Protein AF-A0A9X8CRK2-F1 (afdb_monomer)

Foldseek 3Di:
DPLVVFKDFDPQWDWPDDDPFKTWIWGDDPFGIKIKIWGHPDVQEIEIDIGDPGQKDFGPMFGPGDYDYDDDDAWDWDCPNRGTMIHRPD

Mean predicted aligned error: 8.55 Å

Sequence (90 aa):
MNVNEIASLGSNVKPVIQNENCAVLMLNDATGEGVMTVYRVMPGVMICFSDMYMEQCASEFYLYSFVAYLYELESGADCSDGCCCFSDSG

Secondary structure (DSSP, 8-state):
--HHHHEEPPTTEEEEEE-SSEEEEEEEETTEEEEEEEEEEETTEEEEEEEE-SSEEEEEEEESSEEEE---SSEEEE-GGGEEEEEE--

pLDDT: mean 70.37, std 13.07, range [43.5, 88.06]

Solvent-accessible surface area (backbone atoms only — not comparable to full-atom values): 5013 Å² total; per-residue (Å²): 68,65,61,76,82,44,25,49,73,20,99,44,46,43,79,78,43,73,39,76,47,36,34,34,31,39,36,53,57,100,75,40,60,28,41,35,38,38,34,51,81,48,96,65,38,30,37,44,41,72,56,62,75,38,60,60,43,82,41,63,35,33,56,78,55,54,68,50,73,64,87,82,82,82,50,54,71,50,57,66,93,39,37,39,31,40,35,39,68,126

Radius of gyration: 12.02 Å; Cα contacts (8 Å, |Δi|>4): 209; chains: 1; bounding box: 30×26×26 Å

Structure (mmCIF, N/CA/C/O backbone):
data_AF-A0A9X8CRK2-F1
#
_entry.id   AF-A0A9X8CRK2-F1
#
loop_
_atom_site.group_PDB
_atom_site.id
_atom_site.type_symbol
_atom_site.label_atom_id
_atom_site.label_alt_id
_atom_site.label_comp_id
_atom_site.label_asym_id
_atom_site.label_entity_id
_atom_site.label_seq_id
_atom_site.pdbx_PDB_ins_code
_atom_site.Cartn_x
_atom_site.Cartn_y
_atom_site.Cartn_z
_atom_site.occupancy
_atom_site.B_iso_or_equiv
_atom_site.auth_seq_id
_atom_site.auth_comp_id
_atom_site.auth_asym_id
_atom_site.auth_atom_id
_atom_site.pdbx_PDB_model_num
ATOM 1 N N . MET A 1 1 ? -8.213 -3.008 11.355 1.00 78.25 1 MET A N 1
ATOM 2 C CA . MET A 1 1 ? -8.448 -2.826 9.925 1.00 78.25 1 MET A CA 1
ATOM 3 C C . MET A 1 1 ? -7.685 -3.915 9.223 1.00 78.25 1 MET A C 1
ATOM 5 O O . MET A 1 1 ? -6.473 -3.985 9.366 1.00 78.25 1 MET A O 1
ATOM 9 N N . ASN A 1 2 ? -8.403 -4.796 8.541 1.00 81.62 2 ASN A N 1
ATOM 10 C CA . ASN A 1 2 ? -7.788 -5.784 7.675 1.00 81.62 2 ASN A CA 1
ATOM 11 C C . ASN A 1 2 ? -7.632 -5.140 6.298 1.00 81.62 2 ASN A C 1
ATOM 13 O O . ASN A 1 2 ? -8.634 -4.818 5.659 1.00 81.62 2 ASN A O 1
ATOM 17 N N . VAL A 1 3 ? -6.393 -4.896 5.866 1.00 77.06 3 VAL A N 1
ATOM 18 C CA . VAL A 1 3 ? -6.156 -4.181 4.603 1.00 77.06 3 VAL A CA 1
ATOM 19 C C . VAL A 1 3 ? -6.683 -4.970 3.402 1.00 77.06 3 VAL A C 1
ATOM 21 O O . VAL A 1 3 ? -7.175 -4.370 2.457 1.00 77.06 3 VAL A O 1
ATOM 24 N N . ASN A 1 4 ? -6.712 -6.301 3.481 1.00 80.75 4 ASN A N 1
ATOM 25 C CA . ASN A 1 4 ? -7.221 -7.150 2.399 1.00 80.75 4 ASN A CA 1
ATOM 26 C C . ASN A 1 4 ? -8.747 -7.052 2.199 1.00 80.75 4 ASN A C 1
ATOM 28 O O . ASN A 1 4 ? -9.258 -7.472 1.166 1.00 80.75 4 ASN A O 1
ATOM 32 N N . GLU A 1 5 ? -9.492 -6.521 3.178 1.00 81.38 5 GLU A N 1
ATOM 33 C CA . GLU A 1 5 ? -10.944 -6.294 3.057 1.00 81.38 5 GLU A CA 1
ATOM 34 C C . GLU A 1 5 ? -11.275 -4.972 2.357 1.00 81.38 5 GLU A C 1
ATOM 36 O O . GLU A 1 5 ? -12.377 -4.791 1.845 1.00 81.38 5 GLU A O 1
ATOM 41 N N . ILE A 1 6 ? -10.330 -4.034 2.354 1.00 77.06 6 ILE A N 1
ATOM 42 C CA . ILE A 1 6 ? -10.513 -2.662 1.864 1.00 77.06 6 ILE A CA 1
ATOM 43 C C . ILE A 1 6 ? -9.676 -2.375 0.623 1.00 77.06 6 ILE A C 1
ATOM 45 O O . ILE A 1 6 ? -9.964 -1.404 -0.073 1.00 77.06 6 ILE A O 1
ATOM 49 N N . ALA A 1 7 ? -8.655 -3.190 0.364 1.00 79.12 7 ALA A N 1
ATOM 50 C CA . ALA A 1 7 ? -7.741 -3.029 -0.742 1.00 79.12 7 ALA A CA 1
ATOM 51 C C . ALA A 1 7 ? -7.144 -4.367 -1.205 1.00 79.12 7 ALA A C 1
ATOM 53 O O . ALA A 1 7 ? -6.975 -5.301 -0.423 1.00 79.12 7 ALA A O 1
ATOM 54 N N . SER A 1 8 ? -6.773 -4.435 -2.479 1.00 82.56 8 SER A N 1
ATOM 55 C CA . SER A 1 8 ? -5.830 -5.404 -3.016 1.00 82.56 8 SER A CA 1
ATOM 56 C C . SER A 1 8 ? -4.422 -4.839 -2.888 1.00 82.56 8 SER A C 1
ATOM 58 O O . SER A 1 8 ? -4.122 -3.765 -3.412 1.00 82.56 8 SER A O 1
ATOM 60 N N . LEU A 1 9 ? -3.560 -5.568 -2.187 1.00 80.38 9 LEU A N 1
ATOM 61 C CA . LEU A 1 9 ? -2.143 -5.250 -2.081 1.00 80.38 9 LEU A CA 1
ATOM 62 C C . LEU A 1 9 ? -1.409 -5.864 -3.274 1.00 80.38 9 LEU A C 1
ATOM 64 O O . LEU A 1 9 ? -1.471 -7.075 -3.491 1.00 80.38 9 LEU A O 1
ATOM 68 N N . GLY A 1 10 ? -0.732 -5.015 -4.036 1.00 76.44 10 GLY A N 1
ATOM 69 C CA . GLY A 1 10 ? 0.175 -5.417 -5.099 1.00 76.44 10 GLY A CA 1
ATOM 70 C C . GLY A 1 10 ? 1.385 -6.197 -4.600 1.00 76.44 10 GLY A C 1
ATOM 71 O O . GL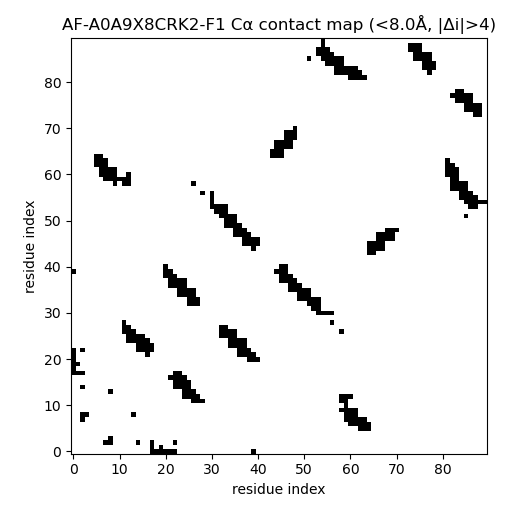Y A 1 10 ? 1.690 -6.213 -3.406 1.00 76.44 10 GLY A O 1
ATOM 72 N N . SER A 1 11 ? 2.133 -6.803 -5.523 1.00 79.56 11 SER A N 1
ATOM 73 C CA . SER A 1 11 ? 3.359 -7.544 -5.180 1.00 79.56 11 SER A CA 1
ATOM 74 C C . SER A 1 11 ? 4.444 -6.658 -4.537 1.00 79.56 11 SER A C 1
ATOM 76 O O . SER A 1 11 ? 5.272 -7.141 -3.755 1.00 79.56 11 SER A O 1
ATOM 78 N N . ASN A 1 12 ? 4.388 -5.355 -4.816 1.00 76.81 12 ASN A N 1
ATOM 79 C CA . ASN A 1 12 ? 5.277 -4.312 -4.315 1.00 76.81 12 ASN A CA 1
ATOM 80 C C . ASN A 1 12 ? 4.813 -3.648 -3.006 1.00 76.81 12 ASN A C 1
ATOM 82 O O . ASN A 1 12 ? 5.558 -2.842 -2.448 1.00 76.81 12 ASN A O 1
ATOM 86 N N . VAL A 1 13 ? 3.630 -3.990 -2.482 1.00 80.44 13 VAL A N 1
ATOM 87 C CA . VAL A 1 13 ? 3.072 -3.375 -1.267 1.00 80.44 13 VAL A CA 1
ATOM 88 C C . VAL A 1 13 ? 3.012 -4.383 -0.129 1.00 80.44 13 VAL A C 1
ATOM 90 O O . VAL A 1 13 ? 2.357 -5.422 -0.216 1.00 80.44 13 VAL A O 1
ATOM 93 N N . LYS A 1 14 ? 3.668 -4.063 0.985 1.00 84.69 14 LYS A N 1
ATOM 94 C CA . LYS A 1 14 ? 3.716 -4.917 2.174 1.00 84.69 14 LYS A CA 1
ATOM 95 C C . LYS A 1 14 ? 3.175 -4.185 3.396 1.00 84.69 14 LYS A C 1
ATOM 97 O O . LYS A 1 14 ? 3.673 -3.115 3.732 1.00 84.69 14 LYS A O 1
ATOM 102 N N . PRO A 1 15 ? 2.197 -4.750 4.115 1.00 85.12 15 PRO A N 1
ATOM 103 C CA . PRO A 1 15 ? 1.741 -4.160 5.357 1.00 85.12 15 PRO A CA 1
ATOM 104 C C . PRO A 1 15 ? 2.775 -4.386 6.460 1.00 85.12 15 PRO A C 1
ATOM 106 O O . PRO A 1 15 ? 3.150 -5.523 6.743 1.00 85.12 15 PRO A O 1
ATOM 109 N N . VAL A 1 16 ? 3.210 -3.302 7.098 1.00 87.75 16 VAL A N 1
ATOM 110 C CA . VAL A 1 16 ? 4.186 -3.327 8.198 1.00 87.75 16 VAL A CA 1
ATOM 111 C C . VAL A 1 16 ? 3.478 -3.224 9.544 1.00 87.75 16 VAL A C 1
ATOM 113 O O . VAL A 1 16 ? 3.827 -3.927 10.489 1.00 87.75 16 VAL A O 1
ATOM 116 N N . ILE A 1 17 ? 2.450 -2.376 9.628 1.00 88.06 17 ILE A N 1
ATOM 117 C CA . ILE A 1 17 ? 1.656 -2.171 10.845 1.00 88.06 17 ILE A CA 1
ATOM 118 C C . ILE A 1 17 ? 0.182 -2.248 10.468 1.00 88.06 17 ILE A C 1
ATOM 120 O O . ILE A 1 17 ? -0.243 -1.631 9.497 1.00 88.06 17 ILE A O 1
ATOM 124 N N . GLN A 1 18 ? -0.609 -2.997 11.233 1.00 86.62 18 GLN A N 1
ATOM 125 C CA . GLN A 1 18 ? -2.057 -3.072 11.058 1.00 86.62 18 GLN A CA 1
ATOM 126 C C . GLN A 1 18 ? -2.737 -3.046 12.425 1.00 86.62 18 GLN A C 1
ATOM 128 O O . GLN A 1 18 ? -2.607 -3.971 13.223 1.00 86.62 18 GLN A O 1
ATOM 133 N N . ASN A 1 19 ? -3.498 -1.985 12.663 1.00 86.56 19 ASN A N 1
ATOM 134 C CA . ASN A 1 19 ? -4.306 -1.757 13.853 1.00 86.56 19 ASN A CA 1
ATOM 135 C C . ASN A 1 19 ? -5.784 -1.649 13.466 1.00 86.56 19 ASN A C 1
ATOM 137 O O . ASN A 1 19 ? -6.141 -1.635 12.290 1.00 86.56 19 ASN A O 1
ATOM 141 N N . GLU A 1 20 ? -6.680 -1.548 14.449 1.00 85.50 20 GLU A N 1
ATOM 142 C CA . GLU A 1 20 ? -8.131 -1.458 14.228 1.00 85.50 20 GLU A CA 1
ATOM 143 C C . GLU A 1 20 ? -8.536 -0.332 13.263 1.00 85.50 20 GLU A C 1
ATOM 145 O O . GLU A 1 20 ? -9.348 -0.589 12.370 1.00 85.50 20 GLU A O 1
ATOM 150 N N . ASN A 1 21 ? -7.884 0.833 13.355 1.00 85.75 21 ASN A N 1
ATOM 151 C CA . ASN A 1 21 ? -8.206 2.035 12.577 1.00 85.75 21 ASN A CA 1
ATOM 152 C C . ASN A 1 21 ? -7.033 2.587 11.750 1.00 85.75 21 ASN A C 1
ATOM 154 O O . ASN A 1 21 ? -7.171 3.649 11.157 1.00 85.75 21 ASN A O 1
ATOM 158 N N . CYS A 1 22 ? -5.875 1.931 11.734 1.00 85.88 22 CYS A N 1
ATOM 159 C CA . CYS A 1 22 ? -4.696 2.419 11.020 1.00 85.88 22 CYS A CA 1
ATOM 160 C C . CYS A 1 22 ? -3.950 1.248 10.387 1.00 85.88 22 CYS A C 1
ATOM 162 O O . CYS A 1 22 ? -3.847 0.190 11.007 1.0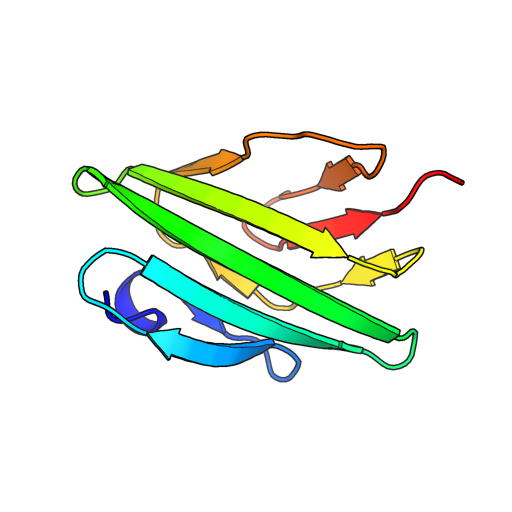0 85.88 22 CYS A O 1
ATOM 164 N N . ALA A 1 23 ? -3.431 1.430 9.181 1.00 87.56 23 ALA A N 1
ATOM 165 C CA . ALA A 1 23 ? -2.530 0.497 8.535 1.00 87.56 23 ALA A CA 1
ATOM 166 C C . ALA A 1 23 ? -1.365 1.253 7.898 1.00 87.56 23 ALA A C 1
ATOM 168 O O . ALA A 1 23 ? -1.576 2.192 7.141 1.00 87.56 23 ALA A O 1
ATOM 169 N N . VAL A 1 24 ? -0.141 0.826 8.188 1.00 87.19 24 VAL A N 1
ATOM 170 C CA . VAL A 1 24 ? 1.072 1.328 7.540 1.00 87.19 24 VAL A CA 1
ATOM 171 C C . VAL A 1 24 ? 1.529 0.284 6.536 1.00 87.19 24 VAL A C 1
ATOM 173 O O . VAL A 1 24 ? 1.752 -0.882 6.880 1.00 87.19 24 VAL A O 1
ATOM 176 N N . LEU A 1 25 ? 1.655 0.719 5.294 1.00 85.75 25 LEU A N 1
ATOM 177 C CA . LEU A 1 25 ? 2.033 -0.048 4.126 1.00 85.75 25 LEU A CA 1
ATOM 178 C C . LEU A 1 25 ? 3.379 0.476 3.637 1.00 85.75 25 LEU A C 1
ATOM 180 O O . LEU A 1 25 ? 3.570 1.677 3.492 1.00 85.75 25 LEU A O 1
ATOM 184 N N . MET A 1 26 ? 4.310 -0.427 3.393 1.00 85.38 26 MET A N 1
ATOM 185 C CA . MET A 1 26 ? 5.598 -0.125 2.792 1.00 85.38 26 MET A CA 1
ATOM 186 C C . MET A 1 26 ? 5.548 -0.547 1.329 1.00 85.38 26 MET A C 1
ATOM 188 O O . MET A 1 26 ? 5.176 -1.681 1.013 1.00 85.38 26 MET A O 1
ATOM 192 N N . LEU A 1 27 ? 5.866 0.395 0.455 1.00 81.00 27 LEU A N 1
ATOM 193 C CA . LEU A 1 27 ? 5.944 0.225 -0.982 1.00 81.00 27 LEU A CA 1
ATOM 194 C C . LEU A 1 27 ? 7.413 0.164 -1.368 1.00 81.00 27 LEU A C 1
ATOM 196 O O . LEU A 1 27 ? 8.148 1.123 -1.144 1.00 81.00 27 LEU A O 1
ATOM 200 N N . ASN A 1 28 ? 7.825 -0.952 -1.957 1.00 74.88 28 ASN A N 1
ATOM 201 C CA . ASN A 1 28 ? 9.190 -1.124 -2.434 1.00 74.88 28 ASN A CA 1
ATOM 202 C C . ASN A 1 28 ? 9.155 -1.298 -3.944 1.00 74.88 28 ASN A C 1
ATOM 204 O O . ASN A 1 28 ? 8.598 -2.282 -4.436 1.00 74.88 28 ASN A O 1
ATOM 208 N N . ASP A 1 29 ? 9.773 -0.366 -4.659 1.00 71.75 29 ASP A N 1
ATOM 209 C CA . ASP A 1 29 ? 9.939 -0.433 -6.106 1.00 71.75 29 ASP A CA 1
ATOM 210 C C . ASP A 1 29 ? 11.429 -0.339 -6.471 1.00 71.75 29 ASP A C 1
ATOM 212 O O . ASP A 1 29 ? 12.281 -0.036 -5.634 1.00 71.75 29 ASP A O 1
ATOM 216 N N . ALA A 1 30 ? 11.778 -0.615 -7.726 1.00 65.62 30 ALA A N 1
ATOM 217 C CA . ALA A 1 30 ? 13.157 -0.537 -8.207 1.00 65.62 30 ALA A CA 1
ATOM 218 C C . ALA A 1 30 ? 13.764 0.877 -8.077 1.00 65.62 30 ALA A C 1
ATOM 220 O O . ALA A 1 30 ? 14.988 1.017 -8.079 1.00 65.62 30 ALA A O 1
ATOM 221 N N . THR A 1 31 ? 12.919 1.906 -7.976 1.00 66.62 31 THR A N 1
ATOM 222 C CA . THR A 1 31 ? 13.279 3.327 -7.880 1.00 66.62 31 THR A CA 1
ATOM 223 C C . THR A 1 31 ? 13.454 3.823 -6.442 1.00 66.62 31 THR A C 1
ATOM 225 O O . THR A 1 31 ? 14.067 4.873 -6.254 1.00 66.62 31 THR A O 1
ATOM 228 N N . GLY A 1 32 ? 12.994 3.082 -5.425 1.00 70.44 32 GLY A N 1
ATOM 229 C CA . GLY A 1 32 ? 13.142 3.469 -4.021 1.00 70.44 32 GLY A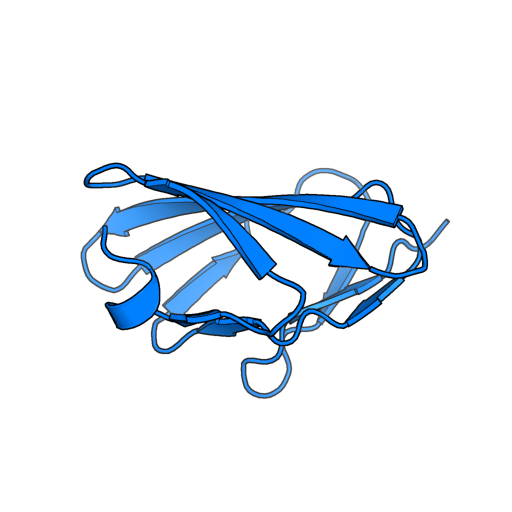 CA 1
ATOM 230 C C . GLY A 1 32 ? 12.172 2.778 -3.058 1.00 70.44 32 GLY A C 1
ATOM 231 O O . GLY A 1 32 ? 11.492 1.807 -3.395 1.00 70.44 32 GLY A O 1
ATOM 232 N N . GLU A 1 33 ? 12.105 3.307 -1.836 1.00 75.75 33 GLU A N 1
ATOM 2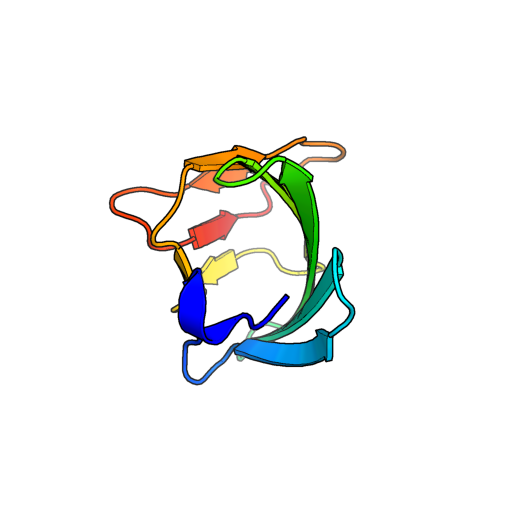33 C CA . GLU A 1 33 ? 11.171 2.874 -0.788 1.00 75.75 33 GLU A CA 1
ATOM 234 C C . GLU A 1 33 ? 10.208 4.017 -0.434 1.00 75.75 33 GLU A C 1
ATOM 236 O O . GLU A 1 33 ? 10.589 5.188 -0.395 1.00 75.75 33 GLU A O 1
ATOM 241 N N . GLY A 1 34 ? 8.942 3.676 -0.219 1.00 78.50 34 GLY A N 1
ATOM 242 C CA . GLY A 1 34 ? 7.877 4.610 0.122 1.00 78.50 34 GLY A CA 1
ATOM 243 C C . GLY A 1 34 ? 6.996 4.042 1.224 1.00 78.50 34 GLY A C 1
ATOM 244 O O . GLY A 1 34 ? 6.869 2.824 1.380 1.00 78.50 34 GLY A O 1
ATOM 245 N N . VAL A 1 35 ? 6.389 4.913 2.021 1.00 80.88 35 VAL A N 1
ATOM 246 C CA . VAL A 1 35 ? 5.528 4.509 3.134 1.00 80.88 35 VAL A CA 1
ATOM 247 C C . VAL A 1 35 ? 4.165 5.161 2.975 1.00 80.88 35 VAL A C 1
ATOM 249 O O . VAL A 1 35 ? 4.032 6.378 2.984 1.00 80.88 35 VAL A O 1
ATOM 252 N N . MET A 1 36 ? 3.122 4.344 2.897 1.00 81.81 36 MET A N 1
ATOM 253 C CA . MET A 1 36 ? 1.737 4.792 2.882 1.00 81.81 36 MET A CA 1
ATOM 254 C C . MET A 1 36 ? 1.052 4.432 4.195 1.00 81.81 36 MET A C 1
ATOM 256 O O . MET A 1 36 ? 0.958 3.269 4.575 1.00 81.81 36 MET A O 1
ATOM 260 N N . THR A 1 37 ? 0.522 5.429 4.886 1.00 84.44 37 THR A N 1
ATOM 261 C CA . THR A 1 37 ? -0.283 5.258 6.091 1.00 84.44 37 THR A CA 1
ATOM 262 C C . THR A 1 37 ? -1.754 5.507 5.788 1.00 84.44 37 THR A C 1
ATOM 264 O O . THR A 1 37 ? -2.148 6.592 5.375 1.00 84.44 37 THR A O 1
ATOM 267 N N . VAL A 1 38 ? -2.581 4.503 6.045 1.00 83.06 38 VAL A N 1
ATOM 268 C CA . VAL A 1 38 ? -4.028 4.517 5.842 1.00 83.06 38 VAL A CA 1
ATOM 269 C C . VAL A 1 38 ? -4.725 4.599 7.196 1.00 83.06 38 VAL A C 1
ATOM 271 O O . VAL A 1 38 ? -4.565 3.717 8.036 1.00 83.06 38 VAL A O 1
ATOM 274 N N . TYR A 1 39 ? -5.550 5.619 7.401 1.00 85.50 39 TYR A N 1
ATOM 275 C CA . TYR A 1 39 ? -6.377 5.805 8.588 1.00 85.50 39 TYR A CA 1
ATOM 276 C C . TYR A 1 39 ? -7.854 5.612 8.263 1.00 85.50 39 TYR A C 1
ATOM 278 O O . TYR A 1 39 ? -8.410 6.259 7.380 1.00 85.50 39 TYR A O 1
ATOM 286 N N . ARG A 1 40 ? -8.536 4.773 9.036 1.00 83.69 40 ARG A N 1
ATOM 287 C CA . ARG A 1 40 ? -9.992 4.643 9.016 1.00 83.69 40 ARG A CA 1
ATOM 288 C C . ARG A 1 40 ? -10.606 5.683 9.941 1.00 83.69 40 ARG A C 1
ATOM 290 O O . ARG A 1 40 ? -10.609 5.499 11.156 1.00 83.69 40 ARG A O 1
ATOM 297 N N . VAL A 1 41 ? -11.169 6.743 9.372 1.00 83.56 41 VAL A N 1
ATOM 298 C CA . VAL A 1 41 ? -11.885 7.753 10.168 1.00 83.56 41 VAL A CA 1
ATOM 299 C C . VAL A 1 41 ? -13.313 7.297 10.445 1.00 83.56 41 VAL A C 1
ATOM 301 O O . VAL A 1 41 ? -13.803 7.423 11.564 1.00 83.56 41 VAL A O 1
ATOM 304 N N . MET A 1 42 ? -13.976 6.721 9.437 1.00 81.50 42 MET A N 1
ATOM 305 C CA . MET A 1 42 ? -15.342 6.198 9.531 1.00 81.50 42 MET A CA 1
ATOM 306 C C . MET A 1 42 ? -15.508 4.945 8.653 1.00 81.50 42 MET A C 1
ATOM 308 O O . MET A 1 42 ? -14.686 4.685 7.771 1.00 81.50 42 MET A O 1
ATOM 312 N N . PRO A 1 43 ? -16.552 4.122 8.860 1.00 78.62 43 PRO A N 1
ATOM 313 C CA . PRO A 1 43 ? -16.841 3.000 7.971 1.00 78.62 43 PRO A CA 1
ATOM 314 C C . PRO A 1 43 ? -16.995 3.465 6.514 1.00 78.62 43 PRO A C 1
ATOM 316 O O . PRO A 1 43 ? -17.887 4.248 6.209 1.00 78.62 43 PRO A O 1
ATOM 319 N N . GLY A 1 44 ? -16.110 2.995 5.630 1.00 76.12 44 GLY A N 1
ATOM 320 C CA . GLY A 1 44 ? -16.105 3.350 4.207 1.00 76.12 44 GLY A CA 1
ATOM 321 C C . GLY A 1 44 ? -15.335 4.625 3.844 1.00 76.12 44 GLY A C 1
ATOM 322 O O . GLY A 1 44 ? -15.177 4.874 2.656 1.00 76.12 44 GLY A O 1
ATOM 323 N N . VAL A 1 45 ? -14.832 5.393 4.823 1.00 79.12 45 VAL A N 1
ATOM 324 C CA . VAL A 1 45 ? -14.008 6.592 4.592 1.00 79.12 45 VAL A CA 1
ATOM 325 C C . VAL A 1 45 ? -12.622 6.384 5.182 1.00 79.12 45 VAL A C 1
ATOM 327 O O . VAL A 1 45 ? -12.462 6.209 6.398 1.00 79.12 45 VAL A O 1
ATOM 330 N N . MET A 1 46 ? -11.619 6.428 4.314 1.00 78.75 46 MET A N 1
ATOM 331 C CA . MET A 1 46 ? -10.220 6.258 4.691 1.00 78.75 46 MET A CA 1
ATOM 332 C C . MET A 1 46 ? -9.407 7.473 4.272 1.00 78.75 46 MET A C 1
ATOM 334 O O . MET A 1 46 ? -9.645 8.031 3.205 1.00 78.75 46 MET A O 1
ATOM 338 N N . ILE A 1 47 ? -8.468 7.876 5.121 1.00 80.50 47 ILE A N 1
ATOM 339 C CA . ILE A 1 47 ? -7.477 8.901 4.818 1.00 80.50 47 ILE A CA 1
ATOM 340 C C . ILE A 1 47 ? -6.157 8.210 4.532 1.00 80.50 47 ILE A C 1
ATOM 342 O O . ILE A 1 47 ? -5.669 7.467 5.378 1.00 80.50 47 ILE A O 1
ATOM 346 N N . CYS A 1 48 ? -5.574 8.475 3.371 1.00 76.94 48 CYS A N 1
ATOM 347 C CA . CYS A 1 48 ? -4.263 7.953 3.007 1.00 76.94 48 CYS A CA 1
ATOM 348 C C . CYS A 1 48 ? -3.236 9.086 3.013 1.00 76.94 48 CYS A C 1
ATOM 350 O O . CYS A 1 48 ? -3.412 10.084 2.316 1.00 76.94 48 CYS A O 1
ATOM 352 N N . PHE A 1 49 ? -2.167 8.898 3.781 1.00 76.81 49 PHE A N 1
ATOM 353 C CA . PHE A 1 49 ? -0.944 9.692 3.737 1.00 76.81 49 PHE A CA 1
ATOM 354 C C . PHE A 1 49 ? 0.127 8.858 3.056 1.00 76.81 49 PHE A C 1
ATOM 356 O O . PHE A 1 49 ? 0.300 7.701 3.423 1.00 76.81 49 PHE A O 1
ATOM 363 N N . SER A 1 50 ? 0.835 9.419 2.087 1.00 72.56 50 SER A N 1
ATOM 364 C CA . SER A 1 50 ? 1.935 8.721 1.422 1.00 72.56 50 SER A CA 1
ATOM 365 C C . SER A 1 50 ? 3.174 9.586 1.538 1.00 72.56 50 SER A C 1
ATOM 367 O O . SER A 1 50 ? 3.175 10.713 1.062 1.00 72.56 50 SER A O 1
ATOM 369 N N . ASP A 1 51 ? 4.184 9.065 2.218 1.00 71.62 51 ASP A N 1
ATOM 370 C CA . ASP A 1 51 ? 5.518 9.639 2.304 1.00 71.62 51 ASP A CA 1
ATOM 371 C C . ASP A 1 51 ? 6.398 8.841 1.337 1.00 71.62 51 ASP A C 1
ATOM 373 O O . ASP A 1 51 ? 6.831 7.720 1.629 1.00 71.62 51 ASP A O 1
ATOM 377 N N . MET A 1 52 ? 6.521 9.356 0.115 1.00 65.88 52 MET A N 1
ATOM 378 C CA . MET A 1 52 ? 7.212 8.689 -0.984 1.00 65.88 52 MET A CA 1
ATOM 379 C C . MET A 1 52 ? 8.490 9.465 -1.284 1.00 65.88 52 MET A C 1
ATOM 381 O O . MET A 1 52 ? 8.439 10.557 -1.833 1.00 65.88 52 MET A O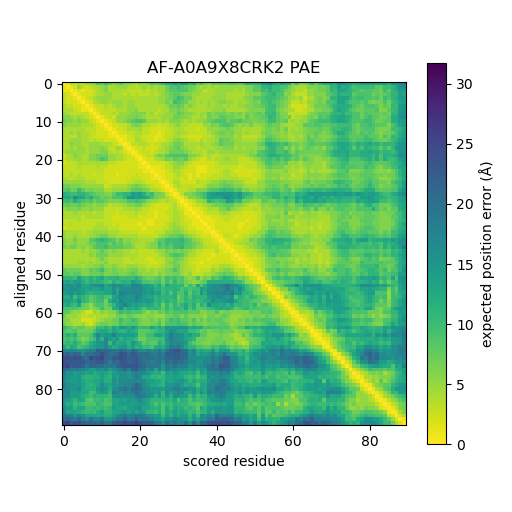 1
ATOM 385 N N . TYR A 1 53 ? 9.647 8.875 -0.992 1.00 63.16 53 TYR A N 1
ATOM 386 C CA . TYR A 1 53 ? 10.947 9.397 -1.428 1.00 63.16 53 TYR A CA 1
ATOM 387 C C . TYR A 1 53 ? 11.275 8.928 -2.865 1.00 63.16 53 TYR A C 1
ATOM 389 O O . TYR A 1 53 ? 12.374 8.438 -3.126 1.00 63.16 53 TYR A O 1
ATOM 397 N N . MET A 1 54 ? 10.310 8.989 -3.794 1.00 59.91 54 MET A N 1
ATOM 398 C CA . MET A 1 54 ? 10.441 8.457 -5.162 1.00 59.91 54 MET A CA 1
ATOM 399 C C . MET A 1 54 ? 9.843 9.390 -6.218 1.00 59.91 54 MET A C 1
ATOM 401 O O . MET A 1 54 ? 8.711 9.834 -6.068 1.00 59.91 54 MET A O 1
ATOM 405 N N . GLU A 1 55 ? 10.555 9.567 -7.341 1.00 53.84 55 GLU A N 1
ATOM 406 C CA . GLU A 1 55 ? 10.078 10.342 -8.500 1.00 53.84 55 GLU A CA 1
ATOM 407 C C . GLU A 1 55 ? 8.815 9.751 -9.133 1.00 53.84 55 GLU A C 1
ATOM 409 O O . GLU A 1 55 ? 7.914 10.486 -9.520 1.00 53.84 55 GLU A O 1
ATOM 414 N N . GLN A 1 56 ? 8.728 8.422 -9.243 1.00 55.69 56 GLN A N 1
ATOM 415 C CA . GLN A 1 56 ? 7.534 7.720 -9.712 1.00 55.69 56 GLN A CA 1
ATOM 416 C C . GLN A 1 56 ? 7.409 6.364 -9.012 1.00 55.69 56 GLN A C 1
ATOM 418 O O . GLN A 1 56 ? 8.393 5.632 -8.890 1.00 55.69 56 GLN A O 1
ATOM 423 N N . CYS A 1 57 ? 6.195 6.017 -8.588 1.00 58.09 57 CYS A N 1
ATOM 424 C CA . CYS A 1 57 ? 5.851 4.693 -8.082 1.00 58.09 57 CYS A CA 1
ATOM 425 C C . CYS A 1 57 ? 4.490 4.274 -8.640 1.00 58.09 57 CYS A C 1
ATOM 427 O O . CYS A 1 57 ? 3.453 4.843 -8.289 1.00 58.09 57 CYS A O 1
ATOM 429 N N . ALA A 1 58 ? 4.488 3.256 -9.500 1.00 61.75 58 ALA A N 1
ATOM 430 C CA . ALA A 1 58 ? 3.266 2.573 -9.901 1.00 61.75 58 ALA A CA 1
ATOM 431 C C . ALA A 1 58 ? 2.947 1.523 -8.832 1.00 61.75 58 ALA A C 1
ATOM 433 O O . ALA A 1 58 ? 3.408 0.378 -8.894 1.00 61.75 58 ALA A O 1
ATOM 434 N N . SER A 1 59 ? 2.196 1.913 -7.801 1.00 59.00 59 SER A N 1
ATOM 435 C CA . SER A 1 59 ? 1.764 0.925 -6.821 1.00 59.00 59 SER A CA 1
ATOM 436 C C . SER A 1 59 ? 0.637 0.092 -7.426 1.00 59.00 59 SER A C 1
ATOM 438 O O . SER A 1 59 ? -0.383 0.623 -7.859 1.00 59.00 59 SER A O 1
ATOM 440 N N . GLU A 1 60 ? 0.784 -1.232 -7.412 1.00 65.19 60 GLU A N 1
ATOM 441 C CA . GLU A 1 60 ? -0.292 -2.171 -7.762 1.00 65.19 60 GLU A CA 1
ATOM 442 C C . GLU A 1 60 ? -1.340 -2.245 -6.623 1.00 65.19 60 GLU A C 1
ATOM 444 O O . GLU A 1 60 ? -1.947 -3.284 -6.359 1.00 65.19 60 GLU A O 1
ATOM 449 N N . PHE A 1 61 ? -1.512 -1.149 -5.882 1.00 69.94 61 PHE A N 1
ATOM 450 C CA . PHE A 1 61 ? -2.439 -1.022 -4.775 1.00 69.94 61 PHE A CA 1
ATOM 451 C C . PHE A 1 61 ? -3.807 -0.602 -5.296 1.00 69.94 61 PHE A C 1
ATOM 453 O O . PHE A 1 61 ? -3.928 0.448 -5.929 1.00 69.94 61 PHE A O 1
ATOM 460 N N . TYR A 1 62 ? -4.828 -1.402 -4.990 1.00 70.12 62 TYR A N 1
ATOM 461 C CA . TYR A 1 62 ? -6.197 -1.158 -5.429 1.00 70.12 62 TYR A CA 1
ATOM 462 C C . TYR A 1 62 ? -7.142 -1.030 -4.246 1.00 70.12 62 TYR A C 1
ATOM 464 O O . TYR A 1 62 ? -7.298 -1.986 -3.503 1.00 70.12 62 TYR A O 1
ATOM 472 N N . LEU A 1 63 ? -7.831 0.095 -4.076 1.00 70.38 63 LEU A N 1
ATOM 473 C CA . LEU A 1 63 ? -8.802 0.279 -2.988 1.00 70.38 63 LEU A CA 1
ATOM 474 C C . LEU A 1 63 ? -10.236 -0.026 -3.435 1.00 70.38 63 LEU A C 1
ATOM 476 O O . LEU A 1 63 ? -10.688 0.411 -4.488 1.00 70.38 63 LEU A O 1
ATOM 480 N N . TYR A 1 64 ? -10.990 -0.727 -2.589 1.00 72.25 64 TYR A N 1
ATOM 481 C CA . TYR A 1 64 ? -12.403 -1.056 -2.818 1.00 72.25 64 TYR A CA 1
ATOM 482 C C . TYR A 1 64 ? -13.376 0.006 -2.281 1.00 72.25 64 TYR A C 1
ATOM 484 O O . TYR A 1 64 ? -14.579 -0.089 -2.511 1.00 72.25 64 TYR A O 1
ATOM 492 N N . SER A 1 65 ? -12.898 0.973 -1.495 1.00 68.25 65 SER A N 1
ATOM 493 C CA . SER A 1 65 ? -13.727 1.936 -0.751 1.00 68.25 65 SER A CA 1
ATOM 494 C C . SER A 1 65 ? -13.286 3.381 -0.979 1.00 68.25 65 SER A C 1
ATOM 496 O O . SER A 1 65 ? -12.194 3.633 -1.477 1.00 68.25 65 SER A O 1
ATOM 498 N N . PHE A 1 66 ? -14.144 4.335 -0.600 1.00 69.25 66 PHE A N 1
ATOM 499 C CA . PHE A 1 66 ? -13.899 5.763 -0.789 1.00 69.25 66 PHE A CA 1
ATOM 500 C C . PHE A 1 66 ? -12.700 6.240 0.042 1.00 69.25 66 PHE A C 1
ATOM 502 O O . PHE A 1 66 ? -12.669 6.101 1.271 1.00 69.25 66 PHE A O 1
ATOM 509 N N . VAL A 1 67 ? -11.717 6.826 -0.641 1.00 64.69 67 VAL A N 1
ATOM 510 C CA . VAL A 1 67 ? -10.493 7.343 -0.029 1.00 64.69 67 VAL A CA 1
ATOM 511 C C . VAL A 1 67 ? -10.411 8.845 -0.215 1.00 64.69 67 VAL A C 1
ATOM 513 O O . VAL A 1 67 ? -10.483 9.360 -1.328 1.00 64.69 67 VAL A O 1
ATOM 516 N N . ALA A 1 68 ? -10.249 9.542 0.903 1.00 61.22 68 ALA A N 1
ATOM 517 C CA . ALA A 1 68 ? -9.900 10.946 0.943 1.00 61.22 68 ALA A CA 1
ATOM 518 C C . ALA A 1 68 ? -8.377 11.057 1.084 1.00 61.22 68 ALA A C 1
ATOM 520 O O . ALA A 1 68 ? -7.825 10.818 2.155 1.00 61.22 68 ALA A O 1
ATOM 521 N N . TYR A 1 69 ? -7.685 11.410 0.005 1.00 62.72 69 TYR A N 1
ATOM 522 C CA . TYR A 1 69 ? -6.262 11.735 0.076 1.00 62.72 69 TYR A CA 1
ATOM 523 C C . TYR A 1 69 ? -6.109 13.144 0.643 1.00 62.72 69 TYR A C 1
ATOM 525 O O . TYR A 1 69 ? -6.619 14.109 0.071 1.00 62.72 69 TYR A O 1
ATOM 533 N N . LEU A 1 70 ? -5.437 13.259 1.787 1.00 57.59 70 LEU A N 1
ATOM 534 C CA . LEU A 1 70 ? -5.030 14.549 2.330 1.00 57.59 70 LEU A CA 1
ATOM 535 C C . LEU A 1 70 ? -3.574 14.768 1.926 1.00 57.59 70 LEU A C 1
ATOM 537 O O . LEU A 1 70 ? -2.666 14.172 2.495 1.00 57.59 70 LEU A O 1
ATOM 541 N N . TYR A 1 71 ? -3.389 15.579 0.888 1.00 53.84 71 TYR A N 1
ATOM 542 C CA . TYR A 1 71 ? -2.086 16.023 0.412 1.00 53.84 71 TYR A CA 1
ATOM 543 C C . TYR A 1 71 ? -1.452 16.974 1.427 1.00 53.84 71 TYR A C 1
ATOM 545 O O . TYR A 1 71 ? -2.028 18.026 1.697 1.00 53.84 71 TYR A O 1
ATOM 553 N N . GLU A 1 72 ? -0.239 16.676 1.887 1.00 44.75 72 GLU A N 1
ATOM 554 C CA . GLU A 1 72 ? 0.743 17.714 2.207 1.00 44.75 72 GLU A CA 1
ATOM 555 C C . GLU A 1 72 ? 2.116 17.285 1.667 1.00 44.75 72 GLU A C 1
ATOM 557 O O . GLU A 1 72 ? 2.571 16.184 1.955 1.00 44.75 72 GLU A O 1
ATOM 562 N N . LEU A 1 73 ? 2.727 18.207 0.909 1.00 43.75 73 LEU A N 1
ATOM 563 C CA . LEU A 1 73 ? 4.057 18.214 0.274 1.00 43.75 73 LEU A CA 1
ATOM 564 C C . LEU A 1 73 ? 4.206 17.509 -1.099 1.00 43.75 73 LEU A C 1
ATOM 566 O O . LEU A 1 73 ? 4.491 16.329 -1.218 1.00 43.75 73 LEU A O 1
ATOM 570 N N . GLU A 1 74 ? 4.027 18.338 -2.135 1.00 45.34 74 GLU A N 1
ATOM 571 C CA . GLU A 1 74 ? 4.714 18.363 -3.448 1.00 45.34 74 GLU A CA 1
ATOM 572 C C . GLU A 1 74 ? 4.527 17.229 -4.479 1.00 45.34 74 GLU A C 1
ATOM 574 O O . GLU A 1 74 ? 4.654 17.510 -5.671 1.00 45.34 74 GLU A O 1
ATOM 579 N N . SER A 1 75 ? 4.082 16.026 -4.113 1.00 51.03 75 SER A N 1
ATOM 580 C CA . SER A 1 75 ? 3.953 14.913 -5.077 1.00 51.03 75 SER A CA 1
ATOM 581 C C . SER A 1 75 ? 2.489 14.605 -5.435 1.00 51.03 75 SER A C 1
ATOM 583 O O . SER A 1 75 ? 1.651 14.405 -4.557 1.00 51.03 75 SER A O 1
ATOM 585 N N . GLY A 1 76 ? 2.151 14.559 -6.729 1.00 53.47 76 GLY A N 1
ATOM 586 C CA . GLY A 1 76 ? 0.805 14.250 -7.231 1.00 53.47 76 GLY A CA 1
ATOM 587 C C . GLY A 1 76 ? 0.527 12.742 -7.243 1.00 53.47 76 GLY A C 1
ATOM 588 O O . GLY A 1 76 ? 1.328 11.971 -7.768 1.00 53.47 76 GLY A O 1
ATOM 589 N N . ALA A 1 77 ? -0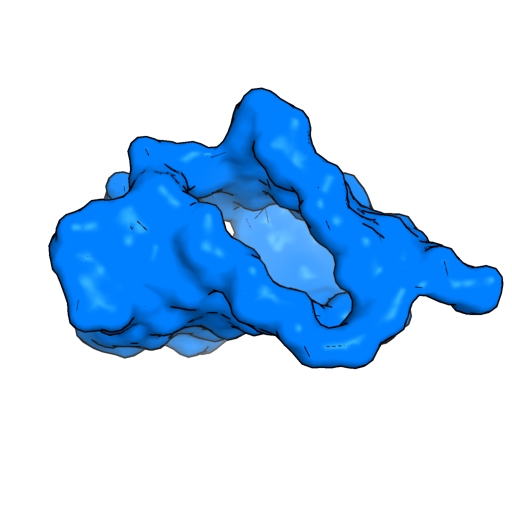.613 12.307 -6.703 1.00 54.81 77 ALA A N 1
ATOM 590 C CA . ALA A 1 77 ? -1.081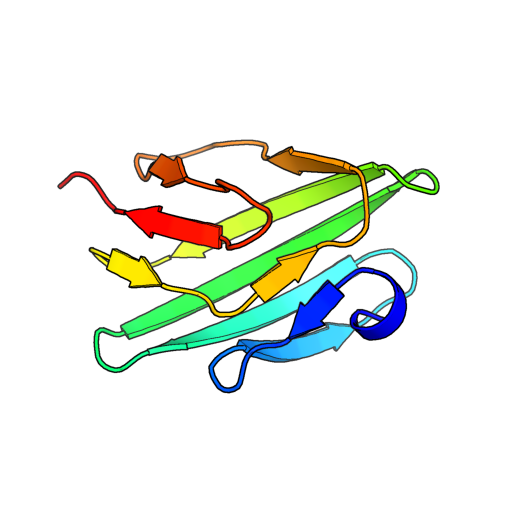 10.926 -6.804 1.00 54.81 77 ALA A CA 1
ATOM 591 C C . ALA A 1 77 ? -2.245 10.839 -7.806 1.00 54.81 77 ALA A C 1
ATOM 593 O O . ALA A 1 77 ? -3.324 11.390 -7.567 1.00 54.81 77 ALA A O 1
ATOM 594 N N . ASP A 1 78 ? -2.036 10.138 -8.921 1.00 55.50 78 ASP A N 1
ATOM 595 C CA . ASP A 1 78 ? -3.096 9.798 -9.871 1.00 55.50 78 ASP A CA 1
ATOM 596 C C . ASP A 1 78 ? -3.674 8.434 -9.490 1.00 55.50 78 ASP A C 1
ATOM 598 O O . ASP A 1 78 ? -2.995 7.410 -9.549 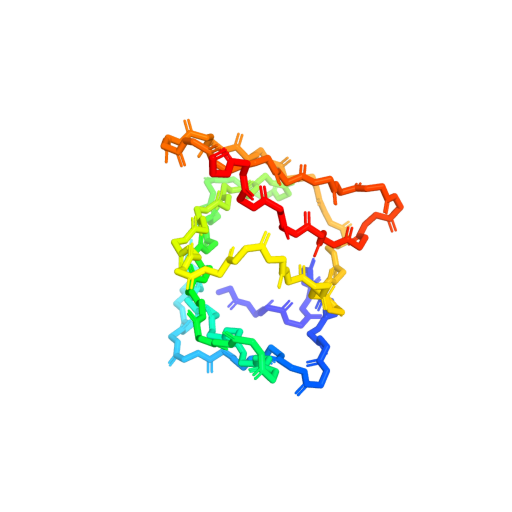1.00 55.50 78 A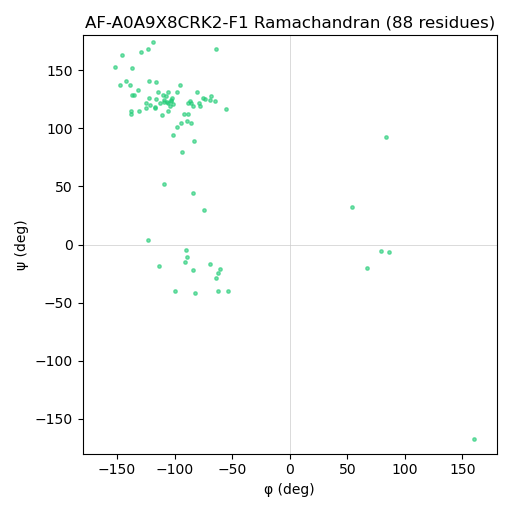SP A O 1
ATOM 602 N N . CYS A 1 79 ? -4.928 8.439 -9.043 1.00 52.97 79 CYS A N 1
ATOM 603 C CA . CYS A 1 79 ? -5.681 7.242 -8.679 1.00 52.97 79 CYS A CA 1
ATOM 604 C C . CYS A 1 79 ? -6.782 6.974 -9.711 1.00 52.97 79 CYS A C 1
ATOM 606 O O . CYS A 1 79 ? -7.961 6.849 -9.367 1.00 52.97 79 CYS A O 1
ATOM 608 N N . SER A 1 80 ? -6.413 6.941 -10.989 1.00 50.06 80 SER A N 1
ATOM 609 C CA . SER A 1 80 ? -7.313 6.538 -12.067 1.00 50.06 80 SER A CA 1
ATOM 610 C C . SER A 1 80 ? -7.625 5.040 -11.953 1.00 50.06 80 SER A C 1
ATOM 612 O O . SER A 1 80 ? -6.727 4.211 -11.815 1.00 50.06 80 SER A O 1
ATOM 614 N N . ASP A 1 81 ? -8.913 4.690 -11.959 1.00 51.44 81 ASP A N 1
ATOM 615 C CA . ASP A 1 81 ? -9.410 3.309 -11.865 1.00 51.44 81 ASP A CA 1
ATOM 616 C C . ASP A 1 81 ? -8.897 2.511 -10.653 1.00 51.44 81 ASP A C 1
ATOM 618 O O . ASP A 1 81 ? -8.727 1.301 -10.727 1.00 51.44 81 ASP A O 1
ATOM 622 N N . GLY A 1 82 ? -8.650 3.172 -9.517 1.00 50.53 82 GLY A N 1
ATOM 623 C CA . GLY A 1 82 ? -8.254 2.511 -8.269 1.00 50.53 82 GLY A CA 1
ATOM 624 C C . GLY A 1 82 ? -6.782 2.106 -8.191 1.00 50.53 82 GLY A C 1
ATOM 625 O O . GLY A 1 82 ? -6.353 1.706 -7.117 1.00 50.53 82 GLY A O 1
ATOM 626 N N . CYS A 1 83 ? -6.003 2.257 -9.266 1.00 53.69 83 CYS A N 1
ATOM 627 C CA . CYS A 1 83 ? -4.555 2.058 -9.262 1.00 53.69 83 CYS A CA 1
ATOM 628 C C . CYS A 1 83 ? -3.866 3.343 -8.789 1.00 53.69 83 CYS A C 1
ATOM 630 O O . CYS A 1 83 ? -4.026 4.386 -9.415 1.00 53.69 83 CYS A O 1
ATOM 632 N N . CYS A 1 84 ? -3.120 3.287 -7.684 1.00 58.75 84 CYS A N 1
ATOM 633 C CA . CYS A 1 84 ? -2.473 4.476 -7.127 1.00 58.75 84 CYS A CA 1
ATOM 634 C C . CYS A 1 84 ? -1.074 4.656 -7.736 1.00 58.75 84 CYS A C 1
ATOM 636 O O . CYS A 1 84 ? -0.142 3.923 -7.389 1.00 58.75 84 CYS A O 1
ATOM 638 N N . CYS A 1 85 ? -0.928 5.637 -8.627 1.00 57.19 85 CYS A N 1
ATOM 639 C CA . CYS A 1 85 ? 0.348 6.046 -9.205 1.00 57.19 85 CYS A CA 1
ATOM 640 C C . CYS A 1 85 ? 0.839 7.323 -8.517 1.00 57.19 85 CYS A C 1
ATOM 642 O O . CYS A 1 85 ? 0.169 8.353 -8.557 1.00 57.19 85 CYS A O 1
ATOM 644 N N . PHE A 1 86 ? 2.017 7.270 -7.904 1.00 62.19 86 PHE A N 1
ATOM 645 C CA . PHE A 1 86 ? 2.658 8.425 -7.281 1.00 62.19 86 PHE A CA 1
ATOM 646 C C . PHE A 1 86 ? 3.680 9.007 -8.248 1.00 62.19 86 PHE A C 1
ATOM 648 O O . PHE A 1 86 ? 4.472 8.252 -8.808 1.00 62.19 86 PHE A O 1
ATOM 655 N N . SER A 1 87 ? 3.649 10.322 -8.456 1.00 52.84 87 SER A N 1
ATOM 656 C CA . SER A 1 87 ? 4.649 11.047 -9.246 1.00 52.84 87 SER A CA 1
ATOM 657 C C . SER A 1 87 ? 5.127 12.253 -8.441 1.00 52.84 87 SER A C 1
ATOM 659 O O . SER A 1 87 ? 4.339 13.166 -8.178 1.00 52.84 87 SER A O 1
ATOM 661 N N . ASP A 1 88 ? 6.394 12.271 -8.046 1.00 49.38 88 ASP A N 1
ATOM 662 C CA . ASP A 1 88 ? 7.024 13.475 -7.520 1.00 49.38 88 ASP A CA 1
ATOM 663 C C . ASP A 1 88 ? 7.405 14.380 -8.693 1.00 49.38 88 ASP A C 1
ATOM 665 O O . ASP A 1 88 ? 8.089 13.970 -9.634 1.00 49.38 88 ASP A O 1
ATOM 669 N N . SER A 1 89 ? 6.877 15.601 -8.685 1.00 46.44 89 SER A N 1
ATOM 670 C CA . SER A 1 89 ? 7.191 16.607 -9.700 1.00 46.44 89 SER A CA 1
ATOM 671 C C . SER A 1 89 ? 8.335 17.455 -9.159 1.00 46.44 89 SER A C 1
ATOM 673 O O . SER A 1 89 ? 8.082 18.518 -8.600 1.00 46.44 89 SER A O 1
ATOM 675 N N . GLY A 1 90 ? 9.562 16.937 -9.262 1.00 43.50 90 GLY A N 1
ATOM 676 C CA . GLY A 1 90 ? 10.778 17.665 -8.877 1.00 43.50 90 GLY A CA 1
ATOM 677 C C . GLY A 1 90 ? 10.942 19.016 -9.572 1.00 43.50 90 GLY A C 1
ATOM 678 O O . GLY A 1 90 ? 10.443 19.181 -10.713 1.00 43.50 90 GLY A O 1
#

Nearest PDB structures (foldseek):
  6lhe-assembly2_B  TM=6.730E-01  e=6.195E-01  Klebsiella pneumoniae
  7sza-assembly2_C  TM=6.251E-01  e=1.854E+00  Homo sapiens
  4m69-assembly1_B  TM=6.595E-01  e=6.906E+00  Mus musculus
  5y5u-assembly1_A  TM=3.635E-01  e=5.251E+00  Homo sapiens
  2oza-assembly1_A  TM=2.169E-01  e=3.578E+00  Homo sapiens